Protein AF-A0AAD5JFE4-F1 (afdb_monomer)

Sequence (142 aa):
MNPKISDFGMARIFGGNQNEANTVRVVGTYGYMSPEYAMEGLFSVKSDVYSFGVLLLEIVTGRRNTSFRTSDYSSLIGYAWQLWNEGKAMDLIDPKIWESSPTIPIPRQPTFTSRRSFVDNDYFSEVQDTSEVLLEAKGASI

Organism: Acer negundo (NCBI:txid4023)

Mean predicted aligned error: 15.33 Å

pLDDT: mean 73.89, std 19.0, range [35.38, 96.06]

Foldseek 3Di:
DDDDDDDCVVPDDDDDPDQKDADPDQDDDPQLADPCCVPGVIDGPVRVVSSVVSVVLCVQQVDDQVPDDDVVDPTSVVVCVVCVVVVNNVVSGHVVVVVPPPPPPPPDPPPDDDDDDDDDDPDPPPPDPDPVVVVVVVPPDD

Secondary structure (DSSP, 8-state):
--------TT--PPPTT--EEE-SS--S-TTTS-HHHHHH-EEEHHHHHHHHHHHHHHHHH---GGG--BTTBS-HH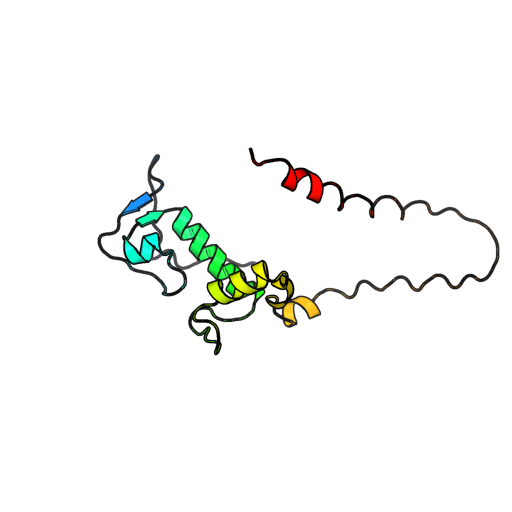HHHHHHHHTT-GGGGS-HHHHHTS----PPPP-------------SSSSSSSSSSHHHHTTS---

Radius of gyration: 23.69 Å; Cα contacts (8 Å, |Δi|>4): 88; chains: 1; bounding box: 39×47×69 Å

InterPro domains:
  IPR000719 Protein kinase domain [PS50011] (1-142)
  IPR001245 Serine-threonine/tyrosine-protein kinase, catalytic domain [PF07714] (4-63)
  IPR011009 Protein kinase-like domain superfamily [SSF56112] (2-103)

Nearest PDB structures (foldseek):
  5lpy-assembly1_A  TM=8.676E-01  e=9.546E-06  Arabidopsis thaliana
  5lpz-assembly1_A  TM=8.959E-01  e=1.971E-05  Arabidopsis thaliana
  4q5j-assembly1_A  TM=8.518E-01  e=2.566E-05  Arabidopsis thaliana
  4oh4-assembly1_A  TM=8.422E-01  e=4.646E-05  Arabidopsis thaliana
  4r3p-assembly1_A  TM=8.366E-01  e=1.181E-02  Homo sapiens

Structure (mmCIF, N/CA/C/O backbone):
data_AF-A0AAD5JFE4-F1
#
_entry.id   AF-A0AAD5JFE4-F1
#
loop_
_atom_site.group_PDB
_atom_site.id
_atom_site.type_symbol
_atom_site.label_atom_id
_atom_site.label_alt_id
_atom_site.label_comp_id
_atom_site.label_asym_id
_atom_site.label_entity_id
_atom_site.label_seq_id
_atom_site.pdbx_PDB_ins_code
_atom_site.Cartn_x
_atom_site.Cartn_y
_atom_site.Cartn_z
_atom_site.occupancy
_atom_site.B_iso_or_equiv
_atom_site.auth_seq_id
_atom_site.auth_comp_id
_atom_site.auth_asym_id
_atom_site.auth_atom_id
_atom_site.pdbx_PDB_model_num
ATOM 1 N N . MET A 1 1 ? -14.120 1.808 -19.459 1.00 78.62 1 MET A N 1
ATOM 2 C CA . MET A 1 1 ? -14.811 1.097 -18.356 1.00 78.62 1 MET A CA 1
ATOM 3 C C . MET A 1 1 ? -15.009 2.095 -17.224 1.00 78.62 1 MET A C 1
ATOM 5 O O . MET A 1 1 ? -14.104 2.887 -17.015 1.00 78.62 1 MET A O 1
ATOM 9 N N . ASN A 1 2 ? -16.144 2.066 -16.518 1.00 91.94 2 ASN A N 1
ATOM 10 C CA . ASN A 1 2 ? -16.395 2.941 -15.364 1.00 91.94 2 ASN A CA 1
ATOM 11 C C . ASN A 1 2 ? -16.286 2.109 -14.075 1.00 91.94 2 ASN A C 1
ATOM 13 O O . ASN A 1 2 ? -17.172 1.274 -13.857 1.00 91.94 2 ASN A O 1
ATOM 17 N N . PRO A 1 3 ? -15.222 2.269 -13.262 1.00 89.00 3 PRO A N 1
ATOM 18 C CA . PRO A 1 3 ? -15.050 1.474 -12.050 1.00 89.00 3 PRO A CA 1
ATOM 19 C C . PRO A 1 3 ? -16.130 1.813 -11.016 1.00 89.00 3 PRO A C 1
ATOM 21 O O . PRO A 1 3 ? -16.567 2.958 -10.900 1.00 89.00 3 PRO A O 1
ATOM 24 N N . LYS A 1 4 ? -16.574 0.798 -10.270 1.00 93.38 4 LYS A N 1
ATOM 25 C CA . LYS A 1 4 ? -17.546 0.917 -9.178 1.00 93.38 4 LYS A CA 1
ATOM 26 C C . LYS A 1 4 ? -17.027 0.145 -7.974 1.00 93.38 4 LYS A C 1
ATOM 28 O O . LYS A 1 4 ? -16.493 -0.948 -8.142 1.00 93.38 4 LYS A O 1
ATOM 33 N N . ILE A 1 5 ? -17.203 0.708 -6.785 1.00 91.19 5 ILE A N 1
ATOM 34 C CA . ILE A 1 5 ? -16.855 0.043 -5.529 1.00 91.19 5 ILE A CA 1
ATOM 35 C C . ILE A 1 5 ? -18.046 -0.812 -5.095 1.00 91.19 5 ILE A C 1
ATOM 37 O O . ILE A 1 5 ? -19.199 -0.381 -5.166 1.00 91.19 5 ILE A O 1
ATOM 41 N N . SER A 1 6 ? -17.755 -2.033 -4.672 1.00 86.75 6 SER A N 1
ATOM 42 C CA . SER A 1 6 ? -18.712 -3.006 -4.152 1.00 86.75 6 SER A CA 1
ATOM 43 C C . SER A 1 6 ? -18.081 -3.740 -2.971 1.00 86.75 6 SER A C 1
ATOM 45 O O . SER A 1 6 ? -16.877 -3.635 -2.777 1.00 86.75 6 SER A O 1
ATOM 47 N N . ASP A 1 7 ? -18.881 -4.513 -2.238 1.00 84.25 7 ASP A N 1
ATOM 48 C CA . ASP A 1 7 ? -18.493 -5.203 -0.997 1.00 84.25 7 ASP A CA 1
ATOM 49 C C . ASP A 1 7 ? -18.316 -4.271 0.216 1.00 84.25 7 ASP A C 1
ATOM 51 O O . ASP A 1 7 ? -17.226 -3.994 0.707 1.00 84.25 7 ASP A O 1
ATOM 55 N N . PHE A 1 8 ? -19.454 -3.791 0.721 1.00 85.94 8 PHE A N 1
ATOM 56 C CA . PHE A 1 8 ? -19.541 -2.984 1.940 1.00 85.94 8 PHE A CA 1
ATOM 57 C C . PHE A 1 8 ? -19.782 -3.840 3.194 1.00 85.94 8 PHE A C 1
ATOM 59 O O . PHE A 1 8 ? -20.210 -3.309 4.216 1.00 85.94 8 PHE A O 1
ATOM 66 N N . GLY A 1 9 ? -19.536 -5.158 3.147 1.00 81.12 9 GLY A N 1
ATOM 67 C CA . GLY A 1 9 ? -19.832 -6.072 4.262 1.00 81.12 9 GLY A CA 1
ATOM 68 C C . GLY A 1 9 ? -19.084 -5.742 5.560 1.00 81.12 9 GLY A C 1
ATOM 69 O O . GLY A 1 9 ? -19.551 -6.078 6.645 1.00 81.12 9 GLY A O 1
ATOM 70 N N . MET A 1 10 ? -17.956 -5.037 5.442 1.00 81.19 10 MET A N 1
ATOM 71 C CA . MET A 1 10 ? -17.140 -4.544 6.557 1.00 81.19 10 MET A CA 1
ATOM 72 C C . MET A 1 10 ? -17.200 -3.017 6.728 1.00 81.19 10 MET A C 1
ATOM 74 O O . MET A 1 10 ? -16.546 -2.479 7.621 1.00 81.19 10 MET A O 1
ATOM 78 N N . ALA A 1 11 ? -17.969 -2.308 5.893 1.00 81.62 11 ALA A N 1
ATOM 79 C CA . ALA A 1 11 ? -18.066 -0.855 5.956 1.00 81.62 11 ALA A CA 1
ATOM 80 C C . ALA A 1 11 ? -18.755 -0.415 7.252 1.00 81.62 11 ALA A C 1
ATOM 82 O O . ALA A 1 11 ? -19.747 -1.007 7.687 1.00 81.62 11 ALA A O 1
ATOM 83 N N . ARG A 1 12 ? -18.240 0.648 7.872 1.00 77.12 12 ARG A N 1
ATOM 84 C CA . ARG A 1 12 ? -18.792 1.196 9.114 1.00 77.12 12 ARG A CA 1
ATOM 85 C C . ARG A 1 12 ? -19.383 2.571 8.854 1.00 77.12 12 ARG A C 1
ATOM 87 O O . ARG A 1 12 ? -18.755 3.415 8.225 1.00 77.12 12 ARG A O 1
ATOM 94 N N . ILE A 1 13 ? -20.591 2.794 9.363 1.00 73.69 13 ILE A N 1
ATOM 95 C CA . ILE A 1 13 ? -21.211 4.117 9.376 1.00 73.69 13 ILE A CA 1
ATOM 96 C C . ILE A 1 13 ? -20.787 4.791 10.673 1.00 73.69 13 ILE A C 1
ATOM 98 O O . I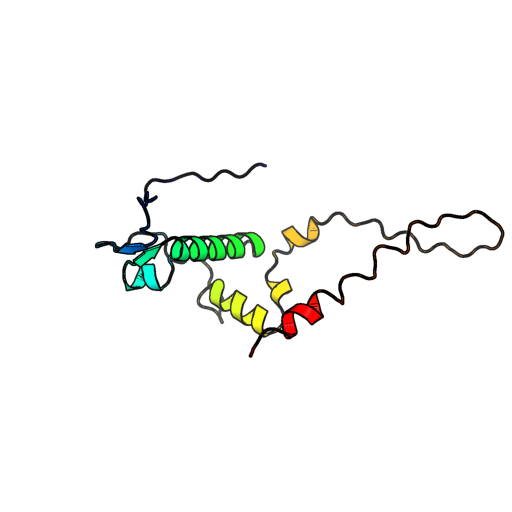LE A 1 13 ? -21.111 4.315 11.761 1.00 73.69 13 ILE A O 1
ATOM 102 N N . PHE A 1 14 ? -20.067 5.895 10.549 1.00 68.94 14 PHE A N 1
ATOM 103 C CA . PHE A 1 14 ? -19.758 6.758 11.675 1.00 68.94 14 PHE A CA 1
ATOM 104 C C . PHE A 1 14 ? -20.861 7.810 11.830 1.00 68.94 14 PHE A C 1
ATOM 106 O O . PHE A 1 14 ? -21.283 8.422 10.849 1.00 68.94 14 PHE A O 1
ATOM 113 N N . GLY A 1 15 ? -21.370 7.997 13.049 1.00 61.59 15 GLY A N 1
ATOM 114 C CA . GLY A 1 15 ? -22.386 9.008 13.354 1.00 61.59 15 GLY A CA 1
ATOM 115 C C . GLY A 1 15 ? -21.783 10.252 14.017 1.00 61.59 15 GLY A C 1
ATOM 116 O O . GLY A 1 15 ? -20.936 10.136 14.901 1.00 61.59 15 GLY A O 1
ATOM 117 N N . GLY A 1 16 ? -22.259 11.447 13.648 1.00 69.81 16 GLY A N 1
ATOM 118 C CA . GLY A 1 16 ? -21.860 12.710 14.290 1.00 69.81 16 GLY A CA 1
ATOM 119 C C . GLY A 1 16 ? -20.392 13.094 14.043 1.00 69.8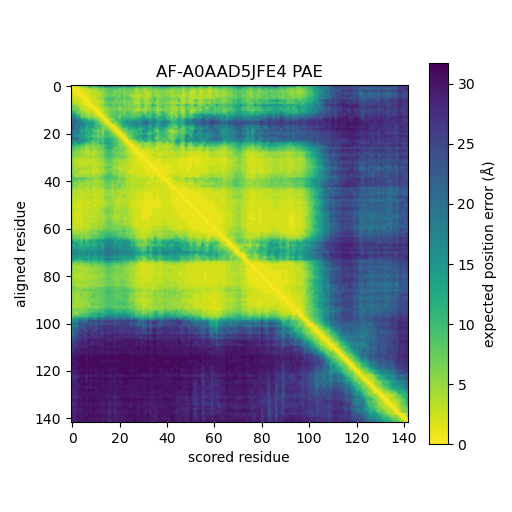1 16 GLY A C 1
ATOM 120 O O . GLY A 1 16 ? -19.927 13.022 12.914 1.00 69.81 16 GLY A O 1
ATOM 121 N N . ASN A 1 17 ? -19.669 13.503 15.097 1.00 62.56 17 ASN A N 1
ATOM 122 C CA . ASN A 1 17 ? -18.246 13.909 15.057 1.00 62.56 17 ASN A CA 1
ATOM 123 C C . ASN A 1 17 ? -17.250 12.746 15.272 1.00 62.56 17 ASN A C 1
ATOM 125 O O . ASN A 1 17 ? -16.074 12.982 15.554 1.00 62.56 17 ASN A O 1
ATOM 129 N N . GLN A 1 18 ? -17.696 11.489 15.225 1.00 61.88 18 GLN A N 1
ATOM 130 C CA . GLN A 1 18 ? -16.806 10.346 15.433 1.00 61.88 18 GLN A CA 1
ATOM 131 C C . GLN A 1 18 ? -16.060 10.030 14.133 1.00 61.88 18 GLN A C 1
ATOM 133 O O . GLN A 1 18 ? -16.653 9.512 13.200 1.00 61.88 18 GLN A O 1
ATOM 138 N N . ASN A 1 19 ? -14.762 10.326 14.069 1.00 63.59 19 ASN A N 1
ATOM 139 C CA . ASN A 1 19 ? -13.922 9.999 12.904 1.00 63.59 19 ASN A CA 1
ATOM 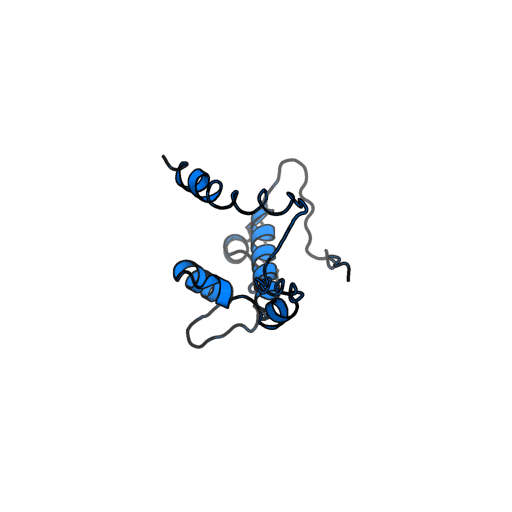140 C C . ASN A 1 19 ? -13.141 8.685 13.075 1.00 63.59 19 ASN A C 1
ATOM 142 O O . ASN A 1 19 ? -12.442 8.256 12.155 1.00 63.59 19 ASN A O 1
ATOM 146 N N . GLU A 1 20 ? -13.243 8.069 14.255 1.00 62.34 20 GLU A N 1
ATOM 147 C CA . GLU A 1 20 ? -12.476 6.899 14.673 1.00 62.34 20 GLU A CA 1
ATOM 148 C C . GLU A 1 20 ? -13.373 5.943 15.466 1.00 62.34 20 GLU A C 1
ATOM 150 O O . GLU A 1 20 ? -14.218 6.368 16.257 1.00 62.34 20 GLU A O 1
ATOM 155 N N . ALA A 1 21 ? -13.195 4.641 15.259 1.00 66.50 21 ALA A N 1
ATOM 156 C CA . ALA A 1 21 ? -13.865 3.593 16.008 1.00 66.50 21 ALA A CA 1
ATOM 157 C C . ALA A 1 21 ? -12.859 2.501 16.365 1.00 66.50 21 ALA A C 1
ATOM 159 O O . ALA A 1 21 ? -12.236 1.895 15.494 1.00 66.50 21 ALA A O 1
ATOM 160 N N . ASN A 1 22 ? -12.750 2.210 17.658 1.00 64.81 22 ASN A N 1
ATOM 161 C CA . ASN A 1 22 ? -11.959 1.093 18.151 1.00 64.81 22 ASN A CA 1
ATOM 162 C C . ASN A 1 22 ? -12.734 -0.221 17.930 1.00 64.81 22 ASN A C 1
ATOM 164 O O . ASN A 1 22 ? -13.949 -0.292 18.160 1.00 64.81 22 ASN A O 1
ATOM 168 N N . THR A 1 23 ? -12.058 -1.253 17.429 1.00 65.94 23 THR A N 1
ATOM 169 C CA . THR A 1 23 ? -12.648 -2.575 17.193 1.00 65.94 23 THR A CA 1
ATOM 170 C C . THR A 1 23 ? -12.068 -3.597 18.166 1.00 65.94 23 THR A C 1
ATOM 172 O O . THR A 1 23 ? -10.859 -3.755 18.266 1.00 65.94 23 THR A O 1
ATOM 175 N N . VAL A 1 24 ? -12.936 -4.364 18.836 1.00 64.25 24 VAL A N 1
ATOM 176 C CA . VAL A 1 24 ? -12.515 -5.493 19.696 1.00 64.25 24 VAL A CA 1
ATOM 177 C C . VAL A 1 24 ? -11.874 -6.621 18.870 1.00 64.25 24 VAL A C 1
ATOM 179 O O . VAL A 1 24 ? -11.134 -7.447 19.395 1.00 64.25 24 VAL A O 1
ATOM 182 N N . ARG A 1 25 ? -12.160 -6.669 17.563 1.00 73.81 25 ARG A N 1
ATOM 183 C CA . ARG A 1 25 ? -11.665 -7.688 16.638 1.00 73.81 25 ARG A CA 1
ATOM 184 C C . ARG A 1 25 ? -11.159 -7.030 15.357 1.00 73.81 25 ARG A C 1
ATOM 186 O O . ARG A 1 25 ? -11.963 -6.543 14.565 1.00 73.81 25 ARG A O 1
ATOM 193 N N . VAL A 1 26 ? -9.848 -7.103 15.141 1.00 79.88 26 VAL A N 1
ATOM 194 C CA . VAL A 1 26 ? -9.196 -6.710 13.886 1.00 79.88 26 VAL A CA 1
ATOM 195 C C . VAL A 1 26 ? -9.587 -7.704 12.792 1.00 79.88 26 VAL A C 1
ATOM 197 O O . VAL A 1 26 ? -9.357 -8.909 12.928 1.00 79.88 26 VAL A O 1
ATOM 200 N N . VAL A 1 27 ? -10.211 -7.215 11.721 1.00 81.75 27 VAL A N 1
ATOM 201 C CA . VAL A 1 27 ? -10.603 -8.013 10.553 1.00 81.75 27 VAL A CA 1
ATOM 202 C C . VAL A 1 27 ? -10.374 -7.177 9.300 1.00 81.75 27 VAL A C 1
ATOM 204 O O . VAL A 1 27 ? -10.920 -6.089 9.171 1.00 81.75 27 VAL A O 1
ATOM 207 N N . GLY A 1 28 ? -9.608 -7.696 8.348 1.00 84.38 28 GLY A N 1
ATOM 208 C CA . GLY A 1 28 ? -9.359 -7.016 7.083 1.00 84.38 28 GLY A CA 1
ATOM 209 C C . GLY A 1 28 ? -8.414 -7.805 6.187 1.00 84.38 28 GLY A C 1
ATOM 210 O O . GLY A 1 28 ? -7.893 -8.855 6.570 1.00 84.38 28 GLY A O 1
ATOM 211 N N . THR A 1 29 ? -8.195 -7.296 4.979 1.00 87.94 29 THR A N 1
ATOM 212 C CA . THR A 1 29 ? -7.277 -7.911 4.017 1.00 87.94 29 THR A CA 1
ATOM 213 C C . THR A 1 29 ? -5.839 -7.548 4.372 1.00 87.94 29 THR A C 1
ATOM 215 O O . THR A 1 29 ? -5.461 -6.373 4.394 1.00 87.94 29 THR A O 1
ATOM 218 N N . TYR A 1 30 ? -5.019 -8.564 4.644 1.00 85.25 30 TYR A N 1
ATOM 219 C CA . TYR A 1 30 ? -3.606 -8.378 4.965 1.00 85.25 30 TYR A CA 1
ATOM 220 C C . TYR A 1 30 ? -2.873 -7.610 3.855 1.00 85.25 30 TYR A C 1
ATOM 222 O O . TYR A 1 30 ? -3.096 -7.849 2.669 1.00 85.25 30 TYR A O 1
ATOM 230 N N . GLY A 1 31 ? -2.007 -6.678 4.254 1.00 88.06 31 GLY A N 1
ATOM 231 C CA . GLY A 1 31 ? -1.268 -5.801 3.345 1.00 88.06 31 GLY A CA 1
ATOM 232 C C . GLY A 1 31 ? -1.987 -4.500 2.971 1.00 88.06 31 GLY A C 1
ATOM 233 O O . GLY A 1 31 ? -1.314 -3.585 2.512 1.00 88.06 31 GLY A O 1
ATOM 234 N N . TYR A 1 32 ? -3.302 -4.387 3.193 1.00 91.88 32 TYR A N 1
ATOM 235 C CA . TYR A 1 32 ? -4.071 -3.148 2.963 1.00 91.88 32 TYR A CA 1
ATOM 236 C C . TYR A 1 32 ? -4.503 -2.468 4.268 1.00 91.88 32 TYR A C 1
ATOM 238 O O . TYR A 1 32 ? -4.914 -1.310 4.253 1.00 91.88 32 TYR A O 1
ATOM 246 N N . MET A 1 33 ? -4.423 -3.175 5.396 1.00 91.81 33 MET A N 1
ATOM 247 C CA . MET A 1 33 ? -4.693 -2.609 6.717 1.00 91.81 33 MET A CA 1
ATOM 248 C C . MET A 1 33 ? -3.583 -1.636 7.114 1.00 91.81 33 MET A C 1
ATOM 250 O O . MET A 1 33 ? -2.403 -1.973 6.995 1.00 91.81 33 MET A O 1
ATOM 254 N N . SER A 1 34 ? -3.965 -0.462 7.615 1.00 92.75 34 SER A N 1
ATOM 255 C CA . SER A 1 34 ? -3.009 0.474 8.199 1.00 92.75 34 SER A CA 1
ATOM 256 C C . SER A 1 34 ? -2.368 -0.116 9.460 1.00 92.75 34 SER A C 1
ATOM 258 O O . SER A 1 34 ? -2.980 -0.969 10.117 1.00 92.75 34 SER A O 1
ATOM 260 N N . PRO A 1 35 ? -1.128 0.273 9.801 1.00 92.00 35 PRO A N 1
ATOM 261 C CA . PRO A 1 35 ? -0.425 -0.294 10.948 1.00 92.00 35 PRO A CA 1
ATOM 262 C C . PRO A 1 35 ? -1.182 -0.064 12.261 1.00 92.00 35 PRO A C 1
ATOM 264 O O . PRO A 1 35 ? -1.310 -0.992 13.052 1.00 92.00 35 PRO A O 1
ATOM 267 N N . GLU A 1 36 ? -1.766 1.116 12.462 1.00 89.44 36 GLU A N 1
ATOM 268 C CA . GLU A 1 36 ? -2.577 1.435 13.639 1.00 89.44 36 GLU A CA 1
ATOM 269 C C . GLU A 1 36 ? -3.862 0.594 13.720 1.00 89.44 36 GLU A C 1
ATOM 271 O O . GLU A 1 36 ? -4.237 0.133 14.800 1.00 89.44 36 GLU A O 1
ATOM 276 N N . TYR A 1 37 ? -4.499 0.285 12.583 1.00 90.44 37 TYR A N 1
ATOM 277 C CA . TYR A 1 37 ? -5.637 -0.632 12.573 1.00 90.44 37 TYR A CA 1
ATOM 278 C C . TYR A 1 37 ? -5.202 -2.075 12.861 1.00 90.44 37 TYR A C 1
ATOM 280 O O . TYR A 1 37 ? -5.842 -2.777 13.642 1.00 90.44 37 TYR A O 1
ATOM 288 N N . ALA A 1 38 ? -4.096 -2.520 12.263 1.00 89.44 38 ALA A N 1
ATOM 289 C CA . ALA A 1 38 ? -3.598 -3.883 12.413 1.00 89.44 38 ALA A CA 1
ATOM 290 C C . ALA A 1 38 ? -3.078 -4.182 13.829 1.00 89.44 38 ALA A C 1
ATOM 292 O O . ALA A 1 38 ? -3.226 -5.306 14.308 1.00 89.44 38 ALA A O 1
ATOM 293 N N . MET A 1 39 ? -2.460 -3.194 14.482 1.00 88.38 39 MET A N 1
ATOM 294 C CA . MET A 1 39 ? -1.851 -3.337 15.806 1.00 88.38 39 MET A CA 1
ATOM 295 C C . MET A 1 39 ? -2.838 -3.058 16.939 1.00 88.38 39 MET A C 1
ATOM 297 O O . MET A 1 39 ? -2.853 -3.789 17.927 1.00 88.38 39 MET A O 1
ATOM 301 N N . GLU A 1 40 ? -3.657 -2.013 16.802 1.00 86.38 40 GLU A N 1
ATOM 302 C CA . GLU A 1 40 ? -4.470 -1.474 17.901 1.00 86.38 40 GLU A CA 1
ATOM 303 C C . GLU A 1 40 ? -5.978 -1.557 17.630 1.00 86.38 40 GLU A C 1
ATOM 305 O O . GLU A 1 40 ? -6.788 -1.218 18.492 1.00 86.38 40 GLU A O 1
ATOM 310 N N . GLY A 1 41 ? -6.386 -2.010 16.439 1.00 86.62 41 GLY A N 1
ATOM 311 C CA . GLY A 1 41 ? -7.795 -2.072 16.050 1.00 86.62 41 GLY A CA 1
ATOM 312 C C . GLY A 1 41 ? -8.437 -0.703 15.841 1.00 86.62 41 GLY A C 1
ATOM 313 O O . GLY A 1 41 ? -9.668 -0.613 15.850 1.00 86.62 41 GLY A O 1
ATOM 314 N N . LEU A 1 42 ? -7.631 0.348 15.652 1.00 86.00 42 LEU A N 1
ATOM 315 C CA . LEU A 1 42 ? -8.082 1.720 15.433 1.00 86.00 42 LEU A CA 1
ATOM 316 C C . LEU A 1 42 ? -8.471 1.933 13.970 1.00 86.00 42 LEU A C 1
ATOM 318 O O . LEU A 1 42 ? -7.619 2.090 13.101 1.00 86.00 42 LEU A O 1
ATOM 322 N N . PHE A 1 43 ? -9.774 1.915 13.695 1.00 85.81 43 PHE A N 1
ATOM 323 C CA . PHE A 1 43 ? -10.312 2.148 12.358 1.00 85.81 43 PHE A CA 1
ATOM 324 C C . PHE A 1 43 ? -10.802 3.590 12.221 1.00 85.81 43 PHE A C 1
ATOM 326 O O . PHE A 1 43 ? -11.520 4.092 13.086 1.00 85.81 43 PHE A O 1
ATOM 333 N N . SER A 1 44 ? -10.444 4.256 11.130 1.00 88.12 44 SER A N 1
ATOM 334 C CA . SER A 1 44 ? -10.773 5.655 10.871 1.00 88.12 44 SER A CA 1
ATOM 335 C C . SER A 1 44 ? -10.788 5.969 9.375 1.00 88.12 44 SER A C 1
ATOM 337 O O . SER A 1 44 ? -10.381 5.170 8.533 1.00 88.12 44 SER A O 1
ATOM 339 N N . VAL A 1 45 ? -11.156 7.204 9.033 1.00 90.19 45 VAL A N 1
ATOM 340 C CA . VAL A 1 45 ? -10.973 7.716 7.664 1.00 90.19 45 VAL A CA 1
ATOM 341 C C . VAL A 1 45 ? -9.497 7.652 7.231 1.00 90.19 45 VAL A C 1
ATOM 343 O O . VAL A 1 45 ? -9.203 7.472 6.053 1.00 90.19 45 VAL A O 1
ATOM 346 N N . LYS A 1 46 ? -8.537 7.769 8.163 1.00 91.81 46 LYS A N 1
ATOM 347 C CA . LYS A 1 46 ? -7.101 7.685 7.847 1.00 91.81 46 LYS A CA 1
ATOM 348 C C . LYS A 1 46 ? -6.668 6.264 7.502 1.00 91.81 46 LYS A C 1
ATOM 350 O O . LYS A 1 46 ? -5.903 6.100 6.551 1.00 91.81 46 LYS A O 1
ATOM 355 N N . SER A 1 47 ? -7.202 5.259 8.199 1.00 91.19 47 SER A N 1
ATOM 356 C CA . SER A 1 47 ? -6.939 3.864 7.839 1.00 91.19 47 SER A CA 1
ATOM 357 C C . SER A 1 47 ? -7.498 3.529 6.453 1.00 91.19 47 SER A C 1
ATOM 359 O O . SER A 1 47 ? -6.814 2.861 5.685 1.00 91.19 47 SER A O 1
ATOM 361 N N . ASP A 1 48 ? -8.663 4.073 6.077 1.00 90.38 48 ASP A N 1
ATOM 362 C CA . ASP A 1 48 ? -9.217 3.912 4.720 1.00 90.38 48 ASP A CA 1
ATOM 363 C C . ASP A 1 48 ? -8.338 4.572 3.642 1.00 90.38 48 ASP A C 1
ATOM 365 O O . ASP A 1 48 ? -8.092 3.989 2.583 1.00 90.38 48 ASP A O 1
ATOM 369 N N . VAL A 1 49 ? -7.815 5.775 3.913 1.00 94.94 49 VAL A N 1
ATOM 370 C CA . VAL A 1 49 ? -6.886 6.474 3.004 1.00 94.94 49 VAL A CA 1
ATOM 371 C C . VAL A 1 49 ? -5.601 5.670 2.802 1.00 94.94 49 VAL A C 1
ATOM 373 O O . VAL A 1 49 ? -5.109 5.579 1.676 1.00 94.94 49 VAL A O 1
ATOM 376 N N . TYR A 1 50 ? -5.074 5.050 3.860 1.00 94.62 50 TYR A N 1
ATOM 377 C CA . TYR A 1 50 ? -3.920 4.160 3.755 1.00 94.62 50 TYR A CA 1
ATOM 378 C C . TYR A 1 50 ? -4.211 2.983 2.813 1.00 94.62 50 TYR A C 1
ATOM 380 O O . TYR A 1 50 ? -3.461 2.756 1.862 1.00 94.62 50 TYR A O 1
ATOM 388 N N . SER A 1 51 ? -5.326 2.274 3.025 1.00 93.88 51 SER A N 1
ATOM 389 C CA . SER A 1 51 ? -5.732 1.135 2.191 1.00 93.88 51 SER A CA 1
ATOM 390 C C . SER A 1 51 ? -5.895 1.524 0.722 1.00 93.88 51 SER A C 1
ATOM 392 O O . SER A 1 51 ? -5.466 0.791 -0.172 1.00 93.88 51 SER A O 1
ATOM 394 N N . PHE A 1 52 ? -6.473 2.700 0.469 1.00 94.94 52 PHE A N 1
ATOM 395 C CA . PHE A 1 52 ? -6.598 3.255 -0.874 1.00 94.94 52 PHE A CA 1
ATOM 396 C C . PHE A 1 52 ? -5.231 3.552 -1.510 1.00 94.94 52 PHE A C 1
ATOM 398 O O . PHE A 1 52 ? -5.025 3.248 -2.683 1.00 94.94 52 PHE A O 1
ATOM 405 N N . GLY A 1 53 ? -4.272 4.081 -0.746 1.00 95.88 53 GLY A N 1
ATOM 406 C CA . GLY A 1 53 ? -2.903 4.300 -1.223 1.00 95.88 53 GLY A CA 1
ATOM 407 C C . GLY A 1 53 ? -2.217 3.005 -1.667 1.00 95.88 53 GLY A C 1
ATOM 408 O O . GLY A 1 53 ? -1.590 2.964 -2.725 1.00 95.88 53 GLY A O 1
ATOM 409 N N . VAL A 1 54 ? -2.398 1.917 -0.915 1.00 94.56 54 VAL A N 1
ATOM 410 C CA . VAL A 1 54 ? -1.893 0.588 -1.300 1.00 94.56 54 VAL A CA 1
ATOM 411 C C . VAL A 1 54 ? -2.540 0.092 -2.596 1.00 94.56 54 VAL A C 1
ATOM 413 O O . VAL A 1 54 ? -1.840 -0.405 -3.478 1.00 94.56 54 VAL A O 1
ATOM 416 N N . LEU A 1 55 ? -3.860 0.258 -2.742 1.00 94.44 55 LEU A N 1
ATOM 417 C CA . LEU A 1 55 ? -4.574 -0.075 -3.979 1.00 94.44 55 LEU A CA 1
ATOM 418 C C . LEU A 1 55 ? -4.036 0.726 -5.173 1.00 94.44 55 LEU A C 1
ATOM 420 O O . LEU A 1 55 ? -3.843 0.168 -6.251 1.00 94.44 55 LEU A O 1
ATOM 424 N N . LEU A 1 56 ? -3.762 2.019 -4.989 1.00 95.00 56 LEU A N 1
ATOM 425 C CA . LEU A 1 56 ? -3.200 2.861 -6.042 1.00 95.00 56 LEU A CA 1
ATOM 426 C C . LEU A 1 56 ? -1.817 2.368 -6.482 1.00 95.00 56 LEU A C 1
ATOM 428 O O . LEU A 1 56 ? -1.557 2.288 -7.681 1.00 95.00 56 LEU A O 1
ATOM 432 N N . LEU A 1 57 ? -0.954 1.987 -5.535 1.00 94.50 57 LEU A N 1
ATOM 433 C CA . LEU A 1 57 ? 0.345 1.391 -5.853 1.00 94.50 57 LEU A CA 1
ATOM 434 C C . LEU A 1 57 ? 0.188 0.087 -6.641 1.00 94.50 57 LEU A C 1
ATOM 436 O O . LEU A 1 57 ? 0.894 -0.121 -7.623 1.00 94.50 57 LEU A O 1
ATOM 440 N N . GLU A 1 58 ? -0.749 -0.777 -6.259 1.00 93.25 58 GLU A N 1
ATOM 441 C CA . GLU A 1 58 ? -1.039 -2.012 -6.997 1.00 93.25 58 GLU A CA 1
ATOM 442 C C . GLU A 1 58 ? -1.501 -1.736 -8.438 1.00 93.25 58 GLU A C 1
ATOM 444 O O . GLU A 1 58 ? -1.047 -2.408 -9.363 1.00 93.25 58 GLU A O 1
ATOM 449 N N . ILE A 1 59 ? -2.339 -0.714 -8.648 1.00 93.44 59 ILE A N 1
ATOM 450 C CA . ILE A 1 59 ? -2.805 -0.303 -9.982 1.00 93.44 59 ILE A CA 1
ATOM 451 C C . ILE A 1 59 ? -1.648 0.237 -10.825 1.00 93.44 59 ILE A C 1
ATOM 453 O O . ILE A 1 59 ? -1.453 -0.218 -11.948 1.00 93.44 59 ILE A O 1
ATOM 457 N N . VAL A 1 60 ? -0.888 1.200 -10.295 1.00 93.56 60 VAL A N 1
ATOM 458 C CA . VAL A 1 60 ? 0.192 1.870 -11.038 1.00 93.56 60 VAL A CA 1
ATOM 459 C C . VAL A 1 60 ? 1.320 0.899 -11.367 1.00 93.56 60 VAL A C 1
ATOM 461 O O . VAL A 1 60 ? 1.897 0.980 -12.445 1.00 93.56 60 VAL A O 1
ATOM 464 N N . THR A 1 61 ? 1.615 -0.036 -10.466 1.00 91.75 61 THR A N 1
ATOM 465 C CA . THR A 1 61 ? 2.694 -1.012 -10.665 1.00 91.75 61 THR A CA 1
ATOM 466 C C . THR A 1 61 ? 2.263 -2.251 -11.434 1.00 91.75 61 THR A C 1
ATOM 468 O O . THR A 1 61 ? 3.119 -3.006 -11.896 1.00 91.75 61 THR A O 1
ATOM 471 N N . GLY A 1 62 ? 0.955 -2.509 -11.526 1.00 90.62 62 GLY A N 1
ATOM 472 C CA . GLY A 1 62 ? 0.413 -3.761 -12.050 1.00 90.62 62 GLY A CA 1
ATOM 473 C C . GLY A 1 62 ? 0.785 -4.991 -11.209 1.00 90.62 62 GLY A C 1
ATOM 474 O O . GLY A 1 62 ? 0.611 -6.127 -11.661 1.00 90.62 62 GLY A O 1
ATOM 475 N N . ARG A 1 63 ? 1.322 -4.807 -9.991 1.00 89.62 63 ARG A N 1
ATOM 476 C CA . ARG A 1 63 ? 1.813 -5.887 -9.122 1.00 89.62 63 ARG A CA 1
ATOM 477 C C . ARG A 1 63 ? 0.903 -6.062 -7.918 1.00 89.62 63 ARG A C 1
ATOM 479 O O . ARG A 1 63 ? 0.681 -5.128 -7.158 1.00 89.62 63 ARG A O 1
ATOM 486 N N . ARG A 1 64 ? 0.460 -7.300 -7.688 1.00 87.44 64 ARG A N 1
ATOM 487 C CA . ARG A 1 64 ? -0.351 -7.647 -6.514 1.00 87.44 64 ARG A CA 1
ATOM 488 C C . ARG A 1 64 ? 0.439 -7.475 -5.223 1.00 87.44 64 ARG A C 1
ATOM 490 O O . ARG A 1 64 ? 1.468 -8.129 -5.041 1.00 87.44 64 ARG A O 1
ATOM 497 N N . ASN A 1 65 ? -0.100 -6.691 -4.297 1.00 84.81 65 ASN A N 1
ATOM 498 C CA . ASN A 1 65 ? 0.490 -6.440 -2.988 1.00 84.81 65 ASN A CA 1
ATOM 499 C C . ASN A 1 65 ? 0.614 -7.730 -2.152 1.00 84.81 65 ASN A C 1
ATOM 501 O O . ASN A 1 65 ? 1.649 -7.981 -1.541 1.00 84.81 65 ASN A O 1
ATOM 505 N N . THR A 1 66 ? -0.392 -8.612 -2.191 1.00 75.94 66 THR A N 1
ATOM 506 C CA . THR A 1 66 ? -0.435 -9.847 -1.377 1.00 75.94 66 THR A CA 1
ATOM 507 C C . THR A 1 66 ? 0.645 -10.873 -1.723 1.00 75.94 66 THR A C 1
ATOM 509 O O . THR A 1 66 ? 0.947 -11.747 -0.915 1.00 75.94 66 THR A O 1
ATOM 512 N N . SER A 1 67 ? 1.198 -10.814 -2.934 1.00 70.81 67 SER A N 1
ATOM 513 C CA . SER A 1 67 ? 2.249 -11.720 -3.411 1.00 70.81 67 SER A CA 1
ATOM 514 C C . SER A 1 67 ? 3.559 -10.993 -3.695 1.00 70.81 67 SER A C 1
ATOM 516 O O . SER A 1 67 ? 4.450 -11.572 -4.316 1.00 70.81 67 SER A O 1
ATOM 518 N N . PHE A 1 68 ? 3.677 -9.725 -3.292 1.00 73.25 68 PHE A N 1
ATOM 519 C CA . PHE A 1 68 ? 4.874 -8.951 -3.558 1.00 73.25 68 PHE A CA 1
ATOM 520 C C . PHE A 1 68 ? 6.021 -9.456 -2.683 1.00 73.25 68 PHE A C 1
ATOM 522 O O . PHE A 1 68 ? 6.065 -9.229 -1.475 1.00 73.25 68 PHE A O 1
ATOM 529 N N . ARG A 1 69 ? 6.951 -10.168 -3.314 1.00 66.25 69 ARG A N 1
ATOM 530 C CA . ARG A 1 69 ? 8.218 -10.584 -2.724 1.00 66.25 69 ARG A CA 1
ATOM 531 C C . ARG A 1 69 ? 9.311 -10.378 -3.755 1.00 66.25 69 ARG A C 1
ATOM 533 O O . ARG A 1 69 ? 9.357 -11.085 -4.757 1.00 66.25 69 ARG A O 1
ATOM 540 N N . THR A 1 70 ? 10.187 -9.429 -3.477 1.00 66.25 70 THR A N 1
ATOM 541 C CA . THR A 1 70 ? 11.463 -9.277 -4.179 1.00 66.25 70 THR A CA 1
ATOM 542 C C . THR A 1 70 ? 12.561 -9.742 -3.226 1.00 66.25 70 THR A C 1
ATOM 544 O O . THR A 1 70 ? 12.348 -9.741 -2.013 1.00 66.25 70 THR A O 1
ATOM 547 N N . SER A 1 71 ? 13.727 -10.142 -3.739 1.00 66.88 71 SER A N 1
ATOM 548 C CA . SER A 1 71 ? 14.887 -10.506 -2.904 1.00 66.88 71 SER A CA 1
ATOM 549 C C . SER A 1 71 ? 15.214 -9.447 -1.847 1.00 66.88 71 SER A C 1
ATOM 551 O O . SER A 1 71 ? 15.642 -9.792 -0.750 1.00 66.88 71 SER A O 1
ATOM 553 N N . ASP A 1 72 ? 14.937 -8.183 -2.168 1.00 71.56 72 ASP A N 1
ATOM 554 C CA . ASP A 1 72 ? 15.375 -7.031 -1.386 1.00 71.56 72 ASP A CA 1
ATOM 555 C C . ASP A 1 72 ? 14.227 -6.380 -0.588 1.00 71.56 72 ASP A C 1
ATOM 557 O O . ASP A 1 72 ? 14.476 -5.541 0.274 1.00 71.56 72 ASP A O 1
ATOM 561 N N . TYR A 1 73 ? 12.962 -6.769 -0.836 1.00 72.06 73 TYR A N 1
ATOM 562 C CA . TYR A 1 73 ? 11.783 -6.067 -0.304 1.00 72.06 73 TYR A CA 1
ATOM 563 C C . TYR A 1 73 ? 10.685 -7.002 0.191 1.00 72.06 73 TYR A C 1
ATOM 565 O O . TYR A 1 73 ? 10.215 -7.893 -0.520 1.00 72.06 73 TYR A O 1
ATOM 573 N N . SER A 1 74 ? 10.212 -6.717 1.404 1.00 72.94 74 SER A N 1
ATOM 5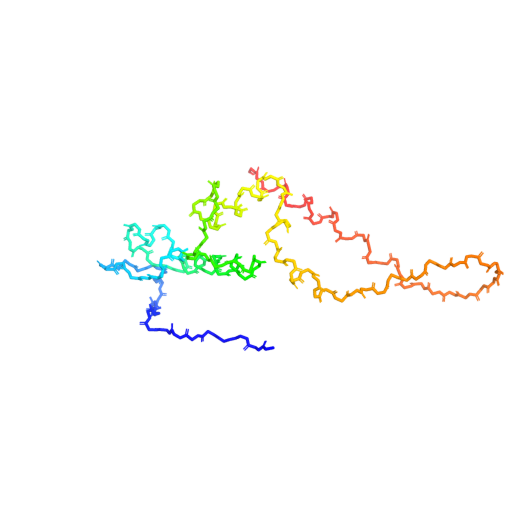74 C CA . SER A 1 74 ? 9.146 -7.454 2.086 1.00 72.94 74 SER A CA 1
ATOM 575 C C . SER A 1 74 ? 7.730 -6.956 1.770 1.00 72.94 74 SER A C 1
ATOM 577 O O . SER A 1 74 ? 6.771 -7.649 2.099 1.00 72.94 74 SER A O 1
ATOM 579 N N . SER A 1 75 ? 7.577 -5.777 1.152 1.00 85.44 75 SER A N 1
ATOM 580 C CA . SER A 1 75 ? 6.274 -5.211 0.776 1.00 85.44 75 SER A CA 1
ATOM 581 C C . SER A 1 75 ? 6.371 -4.263 -0.421 1.00 85.44 75 SER A C 1
ATOM 583 O O . SER A 1 75 ? 7.418 -3.655 -0.663 1.00 85.44 75 SER A O 1
ATOM 585 N N . LEU A 1 76 ? 5.256 -4.106 -1.145 1.00 90.06 76 LEU A N 1
ATOM 586 C CA . LEU A 1 76 ? 5.142 -3.167 -2.267 1.00 90.06 76 LEU A CA 1
ATOM 587 C C . LEU A 1 76 ? 5.352 -1.715 -1.814 1.00 90.06 76 LEU A C 1
ATOM 589 O O . LEU A 1 76 ? 5.987 -0.930 -2.511 1.00 90.06 76 LEU A O 1
ATOM 593 N N . ILE A 1 77 ? 4.871 -1.384 -0.613 1.00 91.44 77 ILE A N 1
ATOM 594 C CA . ILE A 1 77 ? 5.031 -0.065 0.010 1.00 91.44 77 ILE A CA 1
ATOM 595 C C . ILE A 1 77 ? 6.513 0.235 0.255 1.00 91.44 77 ILE A C 1
ATOM 597 O O . ILE A 1 77 ? 6.985 1.310 -0.103 1.00 91.44 77 ILE A O 1
ATOM 601 N N . GLY A 1 78 ? 7.258 -0.721 0.824 1.00 90.88 78 GLY A N 1
ATOM 602 C CA . GLY A 1 78 ? 8.693 -0.561 1.074 1.00 90.88 78 GLY A CA 1
ATOM 603 C C . GLY A 1 78 ? 9.490 -0.363 -0.215 1.00 90.88 78 GLY A C 1
ATOM 604 O O . GLY A 1 78 ? 10.334 0.526 -0.289 1.00 90.88 78 GLY A O 1
ATOM 605 N N . TYR A 1 79 ? 9.162 -1.133 -1.254 1.00 91.19 79 TYR A N 1
ATOM 606 C CA . TYR A 1 79 ? 9.763 -0.969 -2.576 1.00 91.19 79 TYR A CA 1
ATOM 607 C C . TYR A 1 79 ? 9.473 0.411 -3.186 1.00 91.19 79 TYR A C 1
ATOM 609 O O . TYR A 1 79 ? 10.391 1.086 -3.653 1.00 91.19 79 TYR A O 1
ATOM 617 N N . ALA A 1 80 ? 8.215 0.859 -3.138 1.00 93.12 80 ALA A N 1
ATOM 618 C CA . ALA A 1 80 ? 7.820 2.166 -3.656 1.00 93.12 80 ALA A CA 1
ATOM 619 C C . ALA A 1 80 ? 8.497 3.321 -2.910 1.00 93.12 80 ALA A C 1
ATOM 621 O O . ALA A 1 80 ? 8.988 4.260 -3.535 1.00 93.12 80 ALA A O 1
ATOM 622 N N . TRP A 1 81 ? 8.579 3.222 -1.583 1.00 92.81 81 TRP A N 1
ATOM 623 C CA . TRP A 1 81 ? 9.246 4.214 -0.748 1.00 92.81 81 TRP A CA 1
ATOM 624 C C . TRP A 1 81 ? 10.735 4.352 -1.078 1.00 92.81 81 TRP A C 1
ATOM 626 O O . TRP A 1 81 ? 11.256 5.463 -1.153 1.00 92.81 81 TRP A O 1
ATOM 636 N N . GLN A 1 82 ? 11.428 3.240 -1.320 1.00 92.25 82 GLN A N 1
ATOM 637 C CA . GLN A 1 82 ? 12.836 3.292 -1.698 1.00 92.25 82 GLN A CA 1
ATOM 638 C C . GLN A 1 82 ? 13.045 3.953 -3.060 1.00 92.25 82 GLN A C 1
ATOM 640 O O . GLN A 1 82 ? 13.862 4.864 -3.168 1.00 92.25 82 GLN A O 1
ATOM 645 N N . LEU A 1 83 ? 12.292 3.539 -4.084 1.00 93.56 83 LEU A N 1
ATOM 646 C CA . LEU A 1 83 ? 12.399 4.150 -5.410 1.00 93.56 83 LEU A CA 1
ATOM 647 C C . LEU A 1 83 ? 12.098 5.648 -5.367 1.00 93.56 83 LEU A C 1
ATOM 649 O O . LEU A 1 83 ? 12.775 6.423 -6.039 1.00 93.56 83 LEU A O 1
ATOM 653 N N . TRP A 1 84 ? 11.137 6.068 -4.541 1.00 94.19 84 TRP A N 1
ATOM 654 C CA . TRP A 1 84 ? 10.870 7.482 -4.301 1.00 94.19 84 TRP A CA 1
ATOM 655 C C . TRP A 1 84 ? 12.102 8.216 -3.754 1.00 94.19 84 TRP A C 1
ATOM 657 O O . TRP A 1 84 ? 12.528 9.215 -4.332 1.00 94.19 84 TRP A O 1
ATOM 667 N N . ASN A 1 85 ? 12.717 7.693 -2.690 1.00 94.62 85 ASN A N 1
ATOM 668 C CA . ASN A 1 85 ? 13.900 8.300 -2.069 1.00 94.62 85 ASN A CA 1
ATOM 669 C C . ASN A 1 85 ? 15.133 8.309 -2.986 1.00 94.62 85 ASN A C 1
ATOM 671 O O . ASN A 1 85 ? 15.975 9.196 -2.876 1.00 94.62 85 ASN A O 1
ATOM 675 N N . GLU A 1 86 ? 15.237 7.347 -3.901 1.00 96.06 86 GLU A N 1
ATOM 676 C CA . GLU A 1 86 ? 16.301 7.282 -4.908 1.00 96.06 86 GLU A CA 1
ATOM 677 C C . GLU A 1 86 ? 16.036 8.161 -6.144 1.00 96.06 86 GLU A C 1
ATOM 679 O O . GLU A 1 86 ? 16.870 8.208 -7.048 1.00 96.06 86 GLU A O 1
ATOM 684 N N . GLY A 1 87 ? 14.885 8.840 -6.222 1.00 94.94 87 GLY A N 1
ATOM 685 C CA . GLY A 1 87 ? 14.494 9.625 -7.397 1.00 94.94 87 GLY A CA 1
ATOM 686 C C . GLY A 1 87 ? 14.104 8.773 -8.613 1.00 94.94 87 GLY A C 1
ATOM 687 O O . GLY A 1 87 ? 14.073 9.273 -9.734 1.00 94.94 87 GLY A O 1
ATOM 688 N N . LYS A 1 88 ? 13.789 7.492 -8.401 1.00 94.38 88 LYS A N 1
ATOM 689 C CA . LYS A 1 88 ? 13.432 6.492 -9.420 1.00 94.38 88 LYS A CA 1
ATOM 690 C C . LYS A 1 88 ? 11.948 6.122 -9.388 1.00 94.38 88 LYS A C 1
ATOM 692 O O . LYS A 1 88 ? 11.563 5.009 -9.730 1.00 94.38 88 LYS A O 1
ATOM 697 N N . ALA A 1 89 ? 11.086 7.045 -8.967 1.00 92.31 89 ALA A N 1
ATOM 698 C CA . ALA A 1 89 ? 9.652 6.783 -8.831 1.00 92.31 89 AL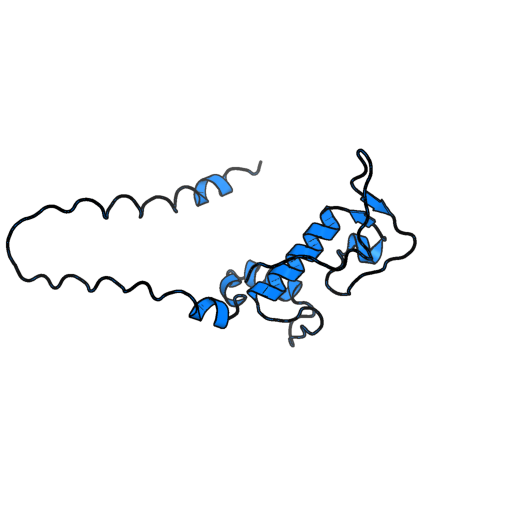A A CA 1
ATOM 699 C C . ALA A 1 89 ? 8.992 6.316 -10.145 1.00 92.31 89 ALA A C 1
ATOM 701 O O . ALA A 1 89 ? 8.038 5.547 -10.103 1.00 92.31 89 ALA A O 1
ATOM 702 N N . MET A 1 90 ? 9.514 6.730 -11.305 1.00 91.88 90 MET A N 1
ATOM 703 C CA . MET A 1 90 ? 8.992 6.315 -12.615 1.00 91.88 90 MET A CA 1
ATOM 704 C C . MET A 1 90 ? 9.166 4.815 -12.880 1.00 91.88 90 MET A C 1
ATOM 706 O O . MET A 1 90 ? 8.356 4.234 -13.598 1.00 91.88 90 MET A O 1
ATOM 710 N N . ASP A 1 91 ? 10.141 4.168 -12.237 1.00 91.69 91 ASP A N 1
ATOM 711 C CA . ASP A 1 91 ? 10.375 2.725 -12.361 1.00 91.69 91 ASP A CA 1
ATOM 712 C C . ASP A 1 91 ? 9.255 1.896 -11.702 1.00 91.69 91 ASP A C 1
ATOM 714 O O . ASP A 1 91 ? 9.174 0.682 -11.902 1.00 91.69 91 ASP A O 1
ATOM 718 N N . LEU A 1 92 ? 8.375 2.535 -10.916 1.00 91.50 92 LEU A N 1
ATOM 719 C CA . LEU A 1 92 ? 7.178 1.893 -10.373 1.00 91.50 92 LEU A CA 1
ATOM 720 C C . LEU A 1 92 ? 6.098 1.669 -11.424 1.00 91.50 92 LEU A C 1
ATOM 722 O O . LEU A 1 92 ? 5.263 0.798 -11.216 1.00 91.50 92 LEU A O 1
ATOM 726 N N . ILE A 1 93 ? 6.060 2.453 -12.501 1.00 92.19 93 ILE A N 1
ATOM 727 C CA . ILE A 1 93 ? 4.944 2.428 -13.447 1.00 92.19 93 ILE A CA 1
ATOM 728 C C . ILE A 1 93 ? 5.012 1.146 -14.287 1.00 92.19 93 ILE A C 1
ATOM 730 O O . ILE A 1 93 ? 6.048 0.836 -14.874 1.00 92.19 93 ILE A O 1
ATOM 734 N N . ASP A 1 94 ? 3.903 0.404 -14.371 1.00 91.56 94 ASP A N 1
ATOM 735 C CA . ASP A 1 94 ? 3.789 -0.751 -15.266 1.00 91.56 94 ASP A CA 1
ATOM 736 C C . ASP A 1 94 ? 4.070 -0.297 -16.714 1.00 91.56 94 ASP A C 1
ATOM 738 O O . ASP A 1 94 ? 3.386 0.608 -17.212 1.00 91.56 94 ASP A O 1
ATOM 742 N N . PRO A 1 95 ? 5.026 -0.921 -17.430 1.00 88.88 95 PRO A N 1
ATOM 743 C CA . PRO A 1 95 ? 5.311 -0.600 -18.828 1.00 88.88 95 PRO A CA 1
ATOM 744 C C . PRO A 1 95 ? 4.067 -0.591 -19.727 1.00 88.88 95 PRO A C 1
ATOM 746 O O . PRO A 1 95 ? 3.974 0.223 -20.643 1.00 88.88 95 PRO A O 1
ATOM 749 N N . LYS A 1 96 ? 3.059 -1.422 -19.432 1.00 87.44 96 LYS A N 1
ATOM 750 C CA . LYS A 1 96 ? 1.795 -1.455 -20.185 1.00 87.44 96 LYS A CA 1
ATOM 751 C C . LYS A 1 96 ? 0.991 -0.163 -20.066 1.00 87.44 96 LYS A C 1
ATOM 753 O O . LYS A 1 96 ? 0.260 0.186 -20.991 1.00 87.44 96 LYS A O 1
ATOM 758 N N . ILE A 1 97 ? 1.102 0.538 -18.938 1.00 85.06 97 ILE A N 1
ATOM 759 C CA . ILE A 1 97 ? 0.481 1.853 -18.750 1.00 85.06 97 ILE A CA 1
ATOM 760 C C . ILE A 1 97 ? 1.219 2.875 -19.616 1.00 85.06 97 ILE A C 1
ATOM 762 O O . ILE A 1 97 ? 0.581 3.658 -20.318 1.00 85.06 97 ILE A O 1
ATOM 766 N N . TRP A 1 98 ? 2.552 2.812 -19.643 1.00 77.62 98 TRP A N 1
ATOM 767 C CA . TRP A 1 98 ? 3.390 3.724 -20.420 1.00 77.62 98 TRP A CA 1
ATOM 768 C C . TRP A 1 98 ? 3.171 3.596 -21.934 1.00 77.62 98 TRP A C 1
ATOM 770 O O . TRP A 1 98 ? 2.976 4.600 -22.622 1.00 77.62 98 TRP A O 1
ATOM 780 N N . GLU A 1 99 ? 3.122 2.365 -22.444 1.00 70.06 99 GLU A N 1
ATOM 781 C CA . GLU A 1 99 ? 2.953 2.055 -23.873 1.00 70.06 99 GLU A CA 1
ATOM 782 C C . GLU A 1 99 ? 1.568 2.426 -24.429 1.00 70.06 99 GLU A C 1
ATOM 784 O O . GLU A 1 99 ? 1.399 2.561 -25.640 1.00 70.06 99 GLU A O 1
ATOM 789 N N . SER A 1 100 ? 0.574 2.627 -23.558 1.00 63.66 100 SER A N 1
ATOM 790 C CA . SER A 1 100 ? -0.780 3.049 -23.944 1.00 63.66 100 SER A CA 1
ATOM 791 C C . SER A 1 100 ? -0.919 4.554 -24.203 1.00 63.66 100 SER A C 1
ATOM 793 O O . SER A 1 100 ? -1.974 5.010 -24.651 1.00 63.66 100 SER A O 1
ATOM 795 N N . SER A 1 101 ? 0.140 5.327 -23.946 1.00 61.56 101 SER A N 1
ATOM 796 C CA . SER A 1 101 ? 0.155 6.764 -24.209 1.00 61.56 101 SER A CA 1
ATOM 797 C C . SER A 1 101 ? 0.058 6.997 -25.719 1.00 61.56 101 SER A C 1
ATOM 799 O O . SER A 1 101 ? 0.908 6.487 -26.457 1.00 61.56 101 SER A O 1
ATOM 801 N N . PRO A 1 102 ? -0.945 7.746 -26.223 1.00 62.06 102 PRO A N 1
ATOM 802 C CA . PRO A 1 102 ? -1.007 8.051 -27.641 1.00 62.06 102 PRO A CA 1
ATOM 803 C C . PRO A 1 102 ? 0.305 8.724 -28.029 1.00 62.06 102 PRO A C 1
ATOM 805 O O . PRO A 1 102 ? 0.686 9.737 -27.445 1.00 62.06 102 PRO A O 1
ATOM 808 N N . THR A 1 103 ? 1.017 8.132 -28.990 1.00 61.03 103 THR A N 1
ATOM 809 C CA . THR A 1 103 ? 2.168 8.777 -29.610 1.00 61.03 103 THR A CA 1
ATOM 810 C C . THR A 1 103 ? 1.658 10.091 -30.178 1.00 61.03 103 THR A C 1
ATOM 812 O O . THR A 1 103 ? 0.999 10.097 -31.216 1.00 61.03 103 THR A O 1
ATOM 815 N N . ILE A 1 104 ? 1.904 11.199 -29.476 1.00 66.56 104 ILE A N 1
ATOM 816 C CA . ILE A 1 104 ? 1.708 12.525 -30.045 1.00 66.56 104 ILE A CA 1
ATOM 817 C C . ILE A 1 104 ? 2.598 12.520 -31.285 1.00 66.56 104 ILE A C 1
ATOM 819 O O . ILE A 1 104 ? 3.808 12.301 -31.143 1.00 66.56 104 ILE A O 1
ATOM 823 N N . PRO A 1 105 ? 2.040 12.665 -32.501 1.00 64.69 105 PRO A N 1
ATOM 824 C CA . PRO A 1 105 ? 2.863 12.766 -33.686 1.00 64.69 105 PRO A CA 1
ATOM 825 C C . PRO A 1 105 ? 3.794 13.945 -33.447 1.00 64.69 105 PRO A C 1
ATOM 827 O O . PRO A 1 105 ? 3.330 15.078 -33.345 1.00 64.69 105 PRO A O 1
ATOM 830 N N . ILE A 1 106 ? 5.091 13.675 -33.295 1.00 68.94 106 ILE A N 1
ATOM 831 C CA . ILE A 1 106 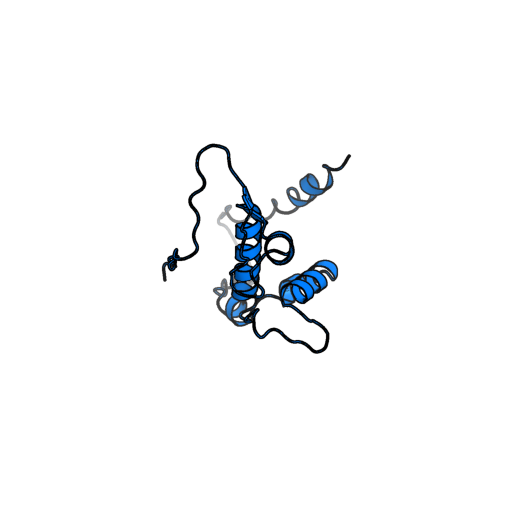? 6.090 14.734 -33.214 1.00 68.94 106 ILE A CA 1
ATOM 832 C C . ILE A 1 106 ? 5.880 15.547 -34.494 1.00 68.94 106 ILE A C 1
ATOM 834 O O . ILE A 1 106 ? 5.984 14.956 -35.581 1.00 68.94 106 ILE A O 1
ATOM 838 N N . PRO A 1 107 ? 5.526 16.845 -34.415 1.00 63.44 107 PRO A N 1
ATOM 839 C CA . PRO A 1 107 ? 5.431 17.666 -35.605 1.00 63.44 107 PRO A CA 1
ATOM 840 C C . PRO A 1 107 ? 6.765 17.524 -36.325 1.00 63.44 107 PRO A C 1
ATOM 842 O O . PRO A 1 107 ? 7.821 17.789 -35.744 1.00 63.44 107 PRO A O 1
ATOM 845 N N . ARG A 1 108 ? 6.738 16.995 -37.553 1.00 63.62 108 ARG A N 1
ATOM 846 C CA . ARG A 1 108 ? 7.953 16.870 -38.361 1.00 63.62 108 ARG A CA 1
ATOM 847 C C . ARG A 1 108 ? 8.587 18.254 -38.379 1.00 63.62 108 ARG A C 1
ATOM 849 O O . ARG A 1 108 ? 7.892 19.215 -38.710 1.00 63.62 108 ARG A O 1
ATOM 856 N N . GLN A 1 109 ? 9.858 18.359 -37.982 1.00 52.78 109 GLN A N 1
ATOM 857 C CA . GLN A 1 109 ? 10.560 19.638 -38.027 1.00 52.78 109 GLN A CA 1
ATOM 858 C C . GLN A 1 109 ? 10.341 20.254 -39.415 1.00 52.78 109 GLN A C 1
ATOM 860 O O . GLN A 1 109 ? 10.549 19.549 -40.410 1.00 52.78 109 GLN A O 1
ATOM 865 N N . PRO A 1 110 ? 9.881 21.514 -39.510 1.00 49.44 110 PRO A N 1
ATOM 866 C CA . PRO A 1 110 ? 9.696 22.144 -40.801 1.00 49.44 110 PRO A CA 1
ATOM 867 C C . PRO A 1 110 ? 11.056 22.183 -41.495 1.00 49.44 110 PRO A C 1
ATOM 869 O O . PRO A 1 110 ? 11.984 22.863 -41.058 1.00 49.44 110 PRO A O 1
ATOM 872 N N . THR A 1 111 ? 11.195 21.408 -42.569 1.00 51.25 111 THR A N 1
ATOM 873 C CA . THR A 1 111 ? 12.347 21.504 -43.458 1.00 51.25 111 THR A CA 1
ATOM 874 C C . THR A 1 111 ? 12.330 22.903 -44.046 1.00 51.25 111 THR A C 1
ATOM 876 O O . THR A 1 111 ? 11.421 23.252 -44.801 1.00 51.25 111 THR A O 1
ATOM 879 N N . PHE A 1 112 ? 13.302 23.723 -43.653 1.00 47.34 112 PHE A N 1
ATOM 880 C CA . PHE A 1 112 ? 13.402 25.111 -44.078 1.00 47.34 112 PHE A CA 1
ATOM 881 C C . PHE A 1 112 ? 13.793 25.175 -45.558 1.00 47.34 112 PHE A C 1
ATOM 883 O O . PHE A 1 112 ? 14.964 25.282 -45.914 1.00 47.34 112 PHE A O 1
AT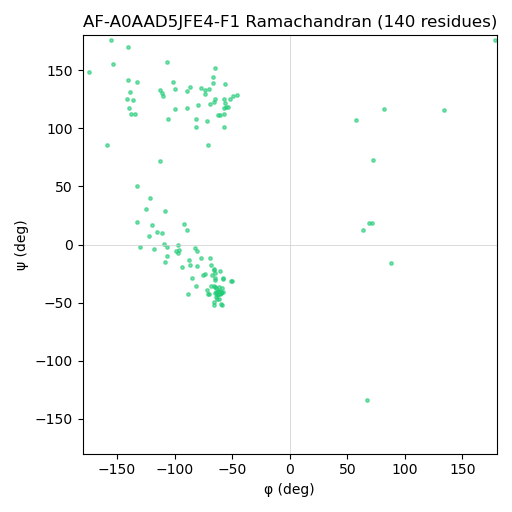OM 890 N N . THR A 1 113 ? 12.802 25.107 -46.444 1.00 42.38 113 THR A N 1
ATOM 891 C CA . THR A 1 113 ? 12.940 25.569 -47.824 1.00 42.38 113 THR A CA 1
ATOM 892 C C . THR A 1 113 ? 12.311 26.948 -47.937 1.00 42.38 113 THR A C 1
ATOM 894 O O . THR A 1 113 ? 11.124 27.146 -47.698 1.00 42.38 113 THR A O 1
ATOM 897 N N . SER A 1 114 ? 13.173 27.908 -48.253 1.00 44.12 114 SER A N 1
ATOM 898 C CA . SER A 1 114 ? 12.928 29.342 -48.355 1.00 44.12 114 SER A CA 1
ATOM 899 C C . SER A 1 114 ? 11.655 29.724 -49.130 1.00 44.12 114 SER A C 1
ATOM 901 O O . SER A 1 114 ? 11.514 29.371 -50.299 1.00 44.12 114 SER A O 1
ATOM 903 N N . ARG A 1 115 ? 10.826 30.577 -48.502 1.00 49.22 115 ARG A N 1
ATOM 904 C CA . ARG A 1 115 ? 10.450 31.948 -48.935 1.00 49.22 115 ARG A CA 1
ATOM 905 C C . ARG A 1 115 ? 8.935 32.245 -48.845 1.00 49.22 115 ARG A C 1
ATOM 907 O O . ARG A 1 115 ? 8.156 31.776 -49.660 1.00 49.22 115 ARG A O 1
ATOM 914 N N . ARG A 1 116 ? 8.629 33.213 -47.963 1.00 44.25 116 ARG A N 1
ATOM 915 C CA . ARG A 1 116 ? 7.473 34.144 -47.884 1.00 44.25 116 ARG A CA 1
ATOM 916 C C . ARG A 1 116 ? 6.135 33.691 -47.260 1.00 44.25 116 ARG A C 1
ATOM 918 O O . ARG A 1 116 ? 5.386 32.919 -47.834 1.00 44.25 116 ARG A O 1
ATOM 925 N N . SER A 1 117 ? 5.847 34.399 -46.154 1.00 41.81 117 SER A N 1
ATOM 926 C CA . SER A 1 117 ? 4.569 34.949 -45.661 1.00 41.81 117 SER A CA 1
ATOM 927 C C . SER A 1 117 ? 3.394 34.003 -45.432 1.00 41.81 117 SER A C 1
ATOM 929 O O . SER A 1 117 ? 2.703 33.679 -46.387 1.00 41.81 117 SER A O 1
ATOM 931 N N . PHE A 1 118 ? 3.076 33.736 -44.163 1.00 37.62 118 PHE A N 1
ATOM 932 C CA . PHE A 1 118 ? 1.807 34.104 -43.514 1.00 37.62 118 PHE A CA 1
ATOM 933 C C . PHE A 1 118 ? 1.895 33.741 -42.018 1.00 37.62 118 PHE A C 1
ATOM 935 O O . PHE A 1 118 ? 2.653 32.853 -41.643 1.00 37.62 118 PHE A O 1
ATOM 942 N N . VAL A 1 119 ? 1.217 34.513 -41.177 1.00 47.03 119 VAL A N 1
ATOM 943 C CA . VAL A 1 119 ? 1.252 34.463 -39.708 1.00 47.03 119 VAL A CA 1
ATOM 944 C C . VAL A 1 119 ? 0.483 33.239 -39.211 1.00 47.03 119 VAL A C 1
ATOM 946 O O . VAL A 1 119 ? -0.648 33.079 -39.639 1.00 47.03 119 VAL A O 1
ATOM 949 N N . ASP A 1 120 ? 1.047 32.469 -38.277 1.00 39.59 120 ASP A N 1
ATOM 950 C CA . ASP A 1 120 ? 0.275 31.698 -37.292 1.00 39.59 120 ASP A CA 1
ATOM 951 C C . ASP A 1 120 ? 0.984 31.805 -35.938 1.00 39.59 120 ASP A C 1
ATOM 953 O O . ASP A 1 120 ? 2.160 31.470 -35.786 1.00 39.59 120 ASP A O 1
ATOM 957 N N . ASN A 1 121 ? 0.267 32.389 -34.983 1.00 38.47 121 ASN A N 1
ATOM 958 C CA . ASN A 1 121 ? 0.779 33.001 -33.764 1.00 38.47 121 ASN A CA 1
ATOM 959 C C . ASN A 1 121 ? 0.162 32.336 -32.523 1.00 38.47 121 ASN A C 1
ATOM 961 O O . ASN A 1 121 ? -0.173 33.034 -31.579 1.00 38.47 121 ASN A O 1
ATOM 965 N N . ASP A 1 122 ? 0.003 31.007 -32.534 1.00 44.75 122 ASP A N 1
ATOM 966 C CA . ASP A 1 122 ? -0.750 30.287 -31.489 1.00 44.75 122 ASP A CA 1
ATOM 967 C C . ASP A 1 122 ? 0.065 29.206 -30.753 1.00 44.75 122 ASP A C 1
ATOM 969 O O . ASP A 1 122 ? -0.480 28.456 -29.954 1.00 44.75 122 ASP A O 1
ATOM 973 N N . TYR A 1 123 ? 1.380 29.104 -30.985 1.00 41.28 123 TYR A N 1
ATOM 974 C CA . TYR A 1 123 ? 2.185 27.994 -30.439 1.00 41.28 123 TYR A CA 1
ATOM 975 C C . TYR A 1 123 ? 3.113 28.365 -29.271 1.00 41.28 123 TYR A C 1
ATOM 977 O O . TYR A 1 123 ? 3.808 27.497 -28.748 1.00 41.28 123 TYR A O 1
ATOM 985 N N . PHE A 1 124 ? 3.174 29.637 -28.861 1.00 37.59 124 PHE A N 1
ATOM 986 C CA . PHE A 1 124 ? 4.198 30.110 -27.913 1.00 37.59 124 PHE A CA 1
ATOM 987 C C . PHE A 1 124 ? 3.679 30.498 -26.518 1.00 37.59 124 PHE A C 1
ATOM 989 O O . PHE A 1 124 ? 4.437 31.045 -25.725 1.00 37.59 124 PHE A O 1
ATOM 996 N N . SER A 1 125 ? 2.421 30.207 -26.176 1.00 35.38 125 SER A N 1
ATOM 997 C CA . SER A 1 125 ? 1.859 30.562 -24.859 1.00 35.38 125 SER A CA 1
ATOM 998 C C . SER A 1 125 ? 1.834 29.431 -23.825 1.00 35.38 125 SER A C 1
ATOM 1000 O O . SER A 1 125 ? 1.486 29.698 -22.683 1.00 35.38 125 SER A O 1
ATOM 1002 N N . GLU A 1 126 ? 2.195 28.190 -24.170 1.00 45.50 126 GLU A N 1
ATOM 1003 C CA . GLU A 1 126 ? 1.896 27.025 -23.307 1.00 45.50 126 GLU A CA 1
ATOM 1004 C C . GLU A 1 126 ? 3.127 26.235 -22.821 1.00 45.50 126 GLU A C 1
ATOM 1006 O O . GLU A 1 126 ? 3.007 25.113 -22.342 1.00 45.50 126 GLU A O 1
ATOM 1011 N N . VAL A 1 127 ? 4.336 26.809 -22.899 1.00 45.56 127 VAL A N 1
ATOM 1012 C CA . VAL A 1 127 ? 5.576 26.133 -22.443 1.00 45.56 127 VAL A CA 1
ATOM 1013 C C . VAL A 1 127 ? 6.357 26.955 -21.413 1.00 45.56 127 VAL A C 1
ATOM 1015 O O . VAL A 1 127 ? 7.579 26.871 -21.332 1.00 45.56 127 VAL A O 1
ATOM 1018 N N . GLN A 1 128 ? 5.678 27.763 -20.597 1.00 39.62 128 GLN A N 1
ATOM 1019 C CA . GLN A 1 128 ? 6.374 28.586 -19.601 1.00 39.62 128 GLN A CA 1
ATOM 1020 C C . GLN A 1 128 ? 5.792 28.559 -18.188 1.00 39.62 128 GLN A C 1
ATOM 1022 O O . GLN A 1 128 ? 6.143 29.419 -17.391 1.00 39.62 128 GLN A O 1
ATOM 1027 N N . ASP A 1 129 ? 4.994 27.543 -17.846 1.00 50.03 129 ASP A N 1
ATOM 1028 C CA . ASP A 1 129 ? 4.351 27.471 -16.527 1.00 50.03 129 ASP A CA 1
ATOM 1029 C C . ASP A 1 129 ? 4.485 26.102 -15.836 1.00 50.03 129 ASP A C 1
ATOM 1031 O O . ASP A 1 129 ? 3.523 25.478 -15.400 1.00 50.03 129 ASP A O 1
ATOM 1035 N N . THR A 1 130 ? 5.710 25.574 -15.765 1.00 44.53 130 THR A N 1
ATOM 1036 C CA . THR A 1 130 ? 6.011 24.416 -14.894 1.00 44.53 130 THR A CA 1
ATOM 1037 C C . THR A 1 130 ? 7.231 24.622 -13.998 1.00 44.53 130 THR A C 1
ATOM 1039 O O . THR A 1 130 ? 7.549 23.756 -13.185 1.00 44.53 130 THR A O 1
ATOM 1042 N N . SER A 1 131 ? 7.921 25.763 -14.103 1.00 44.41 131 SER A N 1
ATOM 1043 C CA . SER A 1 131 ? 9.026 26.127 -13.205 1.00 44.41 131 SER A CA 1
ATOM 1044 C C . SER A 1 131 ? 8.597 26.987 -12.011 1.00 44.41 131 SER A C 1
ATOM 1046 O O . SER A 1 131 ? 9.325 27.012 -11.022 1.00 44.41 131 SER A O 1
ATOM 1048 N N . GLU A 1 132 ? 7.432 27.647 -12.056 1.00 46.47 132 GLU A N 1
ATOM 1049 C CA . GLU A 1 132 ? 6.939 28.479 -10.941 1.00 46.47 132 GLU A CA 1
ATOM 1050 C C . GLU A 1 132 ? 6.259 27.654 -9.834 1.00 46.47 132 GLU A C 1
ATOM 1052 O O . GLU A 1 132 ? 6.507 27.889 -8.652 1.00 46.47 132 GLU A O 1
ATOM 1057 N N . VAL A 1 133 ? 5.538 26.582 -10.179 1.00 49.47 133 VAL A N 1
ATOM 1058 C CA . VAL A 1 133 ? 4.827 25.739 -9.191 1.00 49.47 133 VAL A CA 1
ATOM 1059 C C . VAL A 1 133 ? 5.786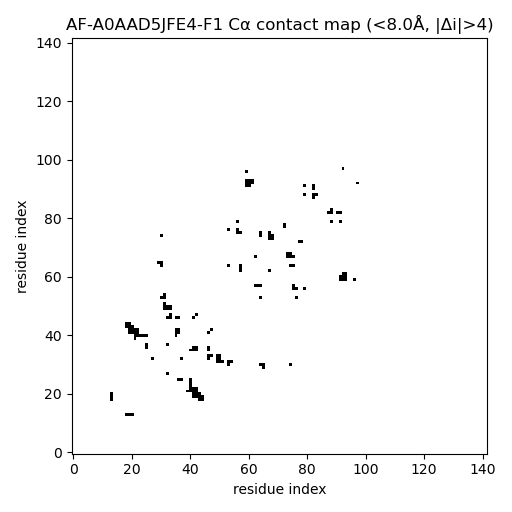 24.959 -8.267 1.00 49.47 133 VAL A C 1
ATOM 1061 O O . VAL A 1 133 ? 5.462 24.657 -7.119 1.00 49.47 133 VAL A O 1
ATOM 1064 N N . LEU A 1 134 ? 7.009 24.662 -8.724 1.00 44.50 134 LEU A N 1
ATOM 1065 C CA . LEU A 1 134 ? 8.025 23.961 -7.921 1.00 44.50 134 LEU A CA 1
ATOM 1066 C C . LEU A 1 134 ? 8.776 24.871 -6.935 1.00 44.50 134 LEU A C 1
ATOM 1068 O O . LEU A 1 134 ? 9.392 24.362 -5.994 1.00 44.50 134 LEU A O 1
ATOM 1072 N N . LEU A 1 135 ? 8.739 26.193 -7.127 1.00 44.78 135 LEU A N 1
ATOM 1073 C CA . LEU A 1 135 ? 9.383 27.151 -6.223 1.00 44.78 135 LEU A CA 1
ATOM 1074 C C . LEU A 1 135 ? 8.492 27.504 -5.026 1.00 44.78 135 LEU A C 1
ATOM 1076 O O . LEU A 1 135 ? 9.015 27.717 -3.932 1.00 44.78 135 LEU A O 1
ATOM 1080 N N . GLU A 1 136 ? 7.167 27.459 -5.177 1.00 46.34 136 GLU A N 1
ATOM 1081 C CA . GLU A 1 136 ? 6.237 27.785 -4.088 1.00 46.34 136 GLU A CA 1
ATOM 1082 C C . GLU A 1 136 ? 6.133 26.662 -3.033 1.00 46.34 136 GLU A C 1
ATOM 1084 O O . GLU A 1 136 ? 5.958 26.925 -1.843 1.00 46.34 136 GLU A O 1
ATOM 1089 N N . ALA A 1 137 ? 6.396 25.406 -3.413 1.00 47.84 137 ALA A N 1
ATOM 1090 C CA . ALA A 1 137 ? 6.403 24.267 -2.485 1.00 47.84 137 ALA A CA 1
ATOM 1091 C C . ALA A 1 137 ? 7.666 24.162 -1.601 1.00 47.84 137 ALA A C 1
ATOM 1093 O O . ALA A 1 137 ? 7.683 23.386 -0.646 1.00 47.84 137 ALA A O 1
ATOM 1094 N N . LYS A 1 138 ? 8.729 24.932 -1.883 1.00 50.94 138 LYS A N 1
ATOM 1095 C CA . LYS A 1 138 ? 9.959 24.954 -1.061 1.00 50.94 138 LYS A CA 1
ATOM 1096 C C . LYS A 1 138 ? 10.009 26.103 -0.046 1.00 50.94 138 LYS A C 1
ATOM 1098 O O . LYS A 1 138 ? 10.979 26.195 0.700 1.00 50.94 138 LYS A O 1
ATOM 1103 N N . GLY A 1 139 ? 8.979 26.953 0.004 1.00 49.75 139 GLY A N 1
ATOM 1104 C CA . GLY A 1 139 ? 8.921 28.127 0.883 1.00 49.75 139 GLY A CA 1
ATOM 1105 C C . GLY A 1 139 ? 8.167 27.949 2.206 1.00 49.75 139 GLY A C 1
ATOM 1106 O O . GLY A 1 139 ? 8.220 28.847 3.040 1.00 49.75 139 GLY A O 1
ATOM 1107 N N . ALA A 1 140 ? 7.482 26.826 2.439 1.00 51.66 140 ALA A N 1
ATOM 1108 C CA . ALA A 1 140 ? 6.651 26.631 3.631 1.00 51.66 140 ALA A CA 1
ATOM 1109 C C . ALA A 1 140 ? 7.219 25.550 4.564 1.00 51.66 140 ALA A C 1
ATOM 1111 O O . ALA A 1 140 ? 6.674 24.455 4.672 1.00 51.66 140 ALA A O 1
ATOM 1112 N N . SER A 1 141 ? 8.327 25.865 5.240 1.00 46.00 141 SER A N 1
ATOM 1113 C CA . SER A 1 141 ? 8.690 25.224 6.509 1.00 46.00 141 SER A CA 1
ATOM 1114 C C . SER A 1 141 ? 9.668 26.098 7.300 1.00 46.00 141 SER A C 1
ATOM 1116 O O . SER A 1 141 ? 10.878 25.913 7.194 1.00 46.00 141 SER A O 1
ATOM 1118 N N . ILE A 1 142 ? 9.126 27.045 8.071 1.00 44.59 142 ILE A N 1
ATOM 1119 C CA . ILE A 1 142 ? 9.434 27.340 9.487 1.00 44.59 142 ILE A CA 1
ATOM 1120 C C . ILE A 1 142 ? 8.317 28.210 10.061 1.00 44.59 142 ILE A C 1
ATOM 1122 O O . ILE A 1 142 ? 7.871 29.133 9.345 1.00 44.59 142 ILE A O 1
#

Solvent-accessible surface area (backbone atoms only — not comparable to full-atom values): 9464 Å² total; per-residue (Å²): 136,84,89,79,91,75,85,65,89,81,65,78,89,69,67,88,91,50,64,64,47,80,40,99,65,75,81,78,62,78,87,38,57,28,68,58,26,72,74,67,16,44,41,33,67,64,35,52,52,45,25,49,51,47,51,49,51,26,63,48,35,70,45,62,56,85,74,38,70,52,102,90,31,86,35,53,65,59,48,52,52,49,30,46,77,70,74,42,51,74,77,49,50,27,65,74,65,62,70,66,53,77,79,72,77,73,75,73,76,79,78,87,72,90,83,85,87,82,93,83,91,81,85,83,84,83,86,80,82,71,71,63,71,64,56,62,74,73,70,80,85,133